Protein AF-A0A6J6G273-F1 (afdb_monomer_lite)

Organism: NCBI:txid449393

Secondary structure (DSSP, 8-state):
--HHHHHHHHHHHHHHHHHHHHHS-HHHHHHHHHHHHHHHHHH--HHHHHHHHHHHHHS-S--HHHHHHHHHHHHHHHHHHHHHHHHGGG--HHHHHT-

InterPro domains:
  IPR004960 Bacterial lipid A biosynthesis acyltransferase [PF03279] (12-95)

Structure (mmCIF, N/CA/C/O backbone):
data_AF-A0A6J6G273-F1
#
_entry.id   AF-A0A6J6G273-F1
#
loop_
_atom_site.group_PDB
_atom_site.id
_atom_site.type_symbol
_atom_site.label_atom_id
_atom_site.label_alt_id
_atom_site.label_comp_id
_atom_site.label_asym_id
_atom_site.label_entity_id
_atom_site.label_seq_id
_atom_site.pdbx_PDB_ins_code
_atom_site.Cartn_x
_atom_site.Cartn_y
_atom_site.Cartn_z
_atom_site.occupancy
_atom_site.B_iso_or_equiv
_atom_site.auth_seq_id
_atom_site.auth_comp_id
_atom_site.auth_asym_id
_atom_site.auth_atom_id
_atom_site.pdbx_PDB_model_num
ATOM 1 N N . MET A 1 1 ? 23.261 21.555 -0.177 1.00 53.25 1 MET A N 1
ATOM 2 C CA . MET A 1 1 ? 23.134 20.519 -1.230 1.00 53.25 1 MET A CA 1
ATOM 3 C C . MET A 1 1 ? 21.855 20.795 -2.006 1.00 53.25 1 MET A C 1
ATOM 5 O O . MET A 1 1 ? 20.826 20.950 -1.364 1.00 53.25 1 MET A O 1
ATOM 9 N N . SER A 1 2 ? 21.921 20.995 -3.327 1.00 70.44 2 SER A N 1
ATOM 10 C CA . SER A 1 2 ? 20.811 21.592 -4.092 1.00 70.44 2 SER A CA 1
ATOM 11 C C . SER A 1 2 ? 19.639 20.628 -4.323 1.00 70.44 2 SER A C 1
ATOM 13 O O . SER A 1 2 ? 19.828 19.413 -4.420 1.00 70.44 2 SER A O 1
ATOM 15 N N . GLY A 1 3 ? 18.427 21.183 -4.452 1.00 69.56 3 GLY A N 1
ATOM 16 C CA . GLY A 1 3 ? 17.200 20.424 -4.734 1.00 69.56 3 GLY A CA 1
ATOM 17 C C . GLY A 1 3 ? 17.281 19.571 -6.006 1.00 69.56 3 GLY A C 1
ATOM 18 O O . GLY A 1 3 ? 16.743 18.470 -6.034 1.00 69.56 3 GLY A O 1
ATOM 19 N N . ALA A 1 4 ? 18.065 19.995 -7.001 1.00 73.94 4 ALA A N 1
ATOM 20 C CA . ALA A 1 4 ? 18.254 19.263 -8.254 1.00 73.94 4 ALA A CA 1
ATOM 21 C C . ALA A 1 4 ? 18.945 17.894 -8.079 1.00 73.94 4 ALA A C 1
ATOM 23 O O . ALA A 1 4 ? 18.718 16.978 -8.870 1.00 73.94 4 ALA A O 1
ATOM 24 N N . VAL A 1 5 ? 19.797 17.722 -7.059 1.00 76.19 5 VAL A N 1
ATOM 25 C CA . VAL A 1 5 ? 20.405 16.411 -6.756 1.00 76.19 5 VAL A CA 1
ATOM 26 C C . VAL A 1 5 ? 19.369 15.480 -6.127 1.00 76.19 5 VAL A C 1
ATOM 28 O O . VAL A 1 5 ? 19.298 14.310 -6.501 1.00 76.19 5 VAL A O 1
ATOM 31 N N . LEU A 1 6 ? 18.533 16.003 -5.223 1.00 77.81 6 LEU A N 1
ATOM 32 C CA . LEU A 1 6 ? 17.471 15.234 -4.575 1.00 77.81 6 LEU A CA 1
ATOM 33 C C . LEU A 1 6 ? 16.437 14.753 -5.601 1.00 77.81 6 LEU A C 1
ATOM 35 O O . LEU A 1 6 ? 16.099 13.574 -5.605 1.00 77.81 6 LEU A O 1
ATOM 39 N N . GLU A 1 7 ? 16.025 15.617 -6.532 1.00 77.31 7 GLU A N 1
ATOM 40 C CA . GLU A 1 7 ? 15.100 15.254 -7.614 1.00 77.31 7 GLU A CA 1
ATOM 41 C C . GLU A 1 7 ? 15.653 14.152 -8.521 1.00 77.31 7 GLU A C 1
ATOM 43 O O . GLU A 1 7 ? 14.959 13.174 -8.803 1.00 77.31 7 GLU A O 1
ATOM 48 N N . LYS A 1 8 ? 16.923 14.254 -8.936 1.00 81.25 8 LYS A N 1
ATOM 49 C CA . LYS A 1 8 ? 17.571 13.222 -9.763 1.00 81.25 8 LYS A CA 1
ATOM 50 C C . LYS A 1 8 ? 17.640 11.873 -9.048 1.00 81.25 8 LYS A C 1
ATOM 52 O O . LYS A 1 8 ? 17.428 10.835 -9.677 1.00 81.25 8 LYS A O 1
ATOM 57 N N . VAL A 1 9 ? 17.931 11.873 -7.746 1.00 86.75 9 VAL A N 1
ATOM 58 C CA . VAL A 1 9 ? 17.952 10.651 -6.928 1.00 86.75 9 VAL A CA 1
ATOM 59 C C . VAL A 1 9 ? 16.545 10.072 -6.789 1.00 86.75 9 VAL A C 1
ATOM 61 O O . VAL A 1 9 ? 16.364 8.874 -7.000 1.00 86.75 9 VAL A O 1
ATOM 64 N N . SER A 1 10 ? 15.541 10.906 -6.512 1.00 86.69 10 SER A N 1
ATOM 65 C CA . SER A 1 10 ? 14.142 10.482 -6.411 1.00 86.69 10 SER A CA 1
ATOM 66 C C . SER A 1 10 ? 13.620 9.893 -7.720 1.00 86.69 10 SER A C 1
ATOM 68 O O . SER A 1 10 ? 13.007 8.828 -7.696 1.00 86.69 10 SER A O 1
ATOM 70 N N . ALA A 1 11 ? 13.916 10.519 -8.860 1.00 89.50 11 ALA A N 1
ATOM 71 C CA . ALA A 1 11 ? 13.532 10.006 -10.171 1.00 89.50 11 ALA A CA 1
ATOM 72 C C . ALA A 1 11 ? 14.178 8.640 -10.449 1.00 89.50 11 ALA A C 1
ATOM 74 O O . ALA A 1 11 ? 13.496 7.692 -10.830 1.00 89.50 11 ALA A O 1
ATOM 75 N N . ARG A 1 12 ? 15.484 8.496 -10.191 1.00 90.56 12 ARG A N 1
ATOM 76 C CA . ARG A 1 12 ? 16.190 7.214 -10.349 1.00 90.56 12 ARG A CA 1
ATOM 77 C C . ARG A 1 12 ? 15.632 6.121 -9.444 1.00 90.56 12 ARG A C 1
ATOM 79 O O . ARG A 1 12 ? 15.428 5.004 -9.909 1.00 90.56 12 ARG A O 1
ATOM 86 N N . ALA A 1 13 ? 15.356 6.442 -8.183 1.00 88.88 13 ALA A N 1
ATOM 87 C CA . ALA A 1 13 ? 14.741 5.508 -7.245 1.00 88.88 13 ALA A CA 1
ATOM 88 C C . ALA A 1 13 ? 13.340 5.087 -7.710 1.00 88.88 13 ALA A C 1
ATOM 90 O O . ALA A 1 13 ? 13.000 3.907 -7.642 1.00 88.88 13 ALA A O 1
ATOM 91 N N . TYR A 1 14 ? 12.557 6.030 -8.237 1.00 87.88 14 TYR A N 1
ATOM 92 C CA . TYR A 1 14 ? 11.244 5.754 -8.807 1.00 87.88 14 TYR A CA 1
ATOM 93 C C . TYR A 1 14 ? 11.331 4.801 -10.006 1.00 87.88 14 TYR A C 1
ATOM 95 O O . TYR A 1 14 ? 10.645 3.780 -10.021 1.00 87.88 14 TYR A O 1
ATOM 103 N N . PHE A 1 15 ? 12.215 5.068 -10.974 1.00 92.00 15 PHE A N 1
ATOM 104 C CA . PHE A 1 15 ? 12.407 4.181 -12.127 1.00 92.00 15 PHE A CA 1
ATOM 105 C C . PHE A 1 15 ? 12.921 2.796 -11.724 1.00 92.00 15 PHE A C 1
ATOM 107 O O . PHE A 1 15 ? 12.456 1.793 -12.263 1.00 92.00 15 PHE A O 1
ATOM 114 N N . ALA A 1 16 ? 13.830 2.718 -10.751 1.00 91.81 16 ALA A N 1
ATOM 115 C CA . ALA A 1 16 ? 14.320 1.445 -10.233 1.00 91.81 16 ALA A CA 1
ATOM 116 C C . ALA A 1 16 ? 13.200 0.633 -9.561 1.00 91.81 16 ALA A C 1
ATOM 118 O O . ALA A 1 16 ? 13.057 -0.559 -9.830 1.00 91.81 16 ALA A O 1
ATOM 119 N N . ALA A 1 17 ? 12.366 1.278 -8.738 1.00 89.06 17 ALA A N 1
ATOM 120 C CA . ALA A 1 17 ? 11.202 0.640 -8.131 1.00 89.06 17 ALA A CA 1
ATOM 121 C C . ALA A 1 17 ? 10.210 0.159 -9.198 1.00 89.06 17 ALA A C 1
ATOM 123 O O . ALA A 1 17 ? 9.706 -0.958 -9.109 1.00 89.06 17 ALA A O 1
ATOM 124 N N . TRP A 1 18 ? 9.975 0.966 -10.233 1.00 92.75 18 TRP A N 1
ATOM 125 C CA . TRP A 1 18 ? 9.098 0.599 -11.339 1.00 92.75 18 TRP A CA 1
ATOM 126 C C . TRP A 1 18 ? 9.608 -0.645 -12.076 1.00 92.75 18 TRP A C 1
ATOM 128 O O . TRP A 1 18 ? 8.867 -1.618 -12.223 1.00 92.75 18 TRP A O 1
ATOM 138 N N . ALA A 1 19 ? 10.883 -0.653 -12.473 1.00 93.12 19 ALA A N 1
ATOM 139 C CA . ALA A 1 19 ? 11.497 -1.792 -13.150 1.00 93.12 19 ALA A CA 1
ATOM 140 C C . ALA A 1 19 ? 11.441 -3.063 -12.286 1.00 93.12 19 ALA A C 1
ATOM 142 O O . ALA A 1 19 ? 11.026 -4.120 -12.761 1.00 93.12 19 ALA A O 1
ATOM 143 N N . LEU A 1 20 ? 11.776 -2.949 -10.998 1.00 93.44 20 LEU A N 1
ATOM 144 C CA . LEU A 1 20 ? 11.736 -4.066 -10.057 1.00 93.44 20 LEU A CA 1
ATOM 145 C C . LEU A 1 20 ? 10.322 -4.645 -9.913 1.00 93.44 20 LEU A C 1
ATOM 147 O O . LEU A 1 20 ? 10.136 -5.858 -9.988 1.00 93.44 20 LEU A O 1
ATOM 151 N N . VAL A 1 21 ? 9.310 -3.794 -9.724 1.00 94.69 21 VAL A N 1
ATOM 152 C CA . VAL A 1 21 ? 7.921 -4.238 -9.531 1.00 94.69 21 VAL A CA 1
ATOM 153 C C . VAL A 1 21 ? 7.365 -4.926 -10.776 1.00 94.69 21 VAL A C 1
ATOM 155 O O . VAL A 1 21 ? 6.572 -5.857 -10.632 1.00 94.69 21 VAL A O 1
ATOM 158 N N . ARG A 1 22 ? 7.781 -4.513 -11.978 1.00 93.94 22 ARG A N 1
ATOM 159 C CA . ARG A 1 22 ? 7.408 -5.175 -13.240 1.00 93.94 22 ARG A CA 1
ATOM 160 C C . ARG A 1 22 ? 8.087 -6.528 -13.411 1.00 93.94 22 ARG A C 1
ATOM 162 O O . ARG A 1 22 ? 7.431 -7.489 -13.799 1.00 93.94 22 ARG A O 1
ATOM 169 N N . TRP A 1 23 ? 9.366 -6.614 -13.053 1.00 94.62 23 TRP A N 1
ATOM 170 C CA . TRP A 1 23 ? 10.151 -7.842 -13.167 1.00 94.62 23 TRP A CA 1
ATOM 171 C C . TRP A 1 23 ? 9.696 -8.953 -12.207 1.00 94.62 23 TRP A C 1
ATOM 173 O O . TRP A 1 23 ? 9.756 -10.133 -12.544 1.00 94.62 23 TRP A O 1
ATOM 183 N N . LEU A 1 24 ? 9.213 -8.599 -11.013 1.00 95.44 24 LEU A N 1
ATOM 184 C CA . LEU A 1 24 ? 8.787 -9.587 -10.020 1.00 95.44 24 LEU A CA 1
ATOM 185 C C . LEU A 1 24 ? 7.570 -10.415 -10.484 1.00 95.44 24 LEU A C 1
ATOM 187 O O . LEU A 1 24 ? 6.652 -9.875 -11.116 1.00 95.44 24 LEU A O 1
ATOM 191 N N . PRO A 1 25 ? 7.475 -11.698 -10.075 1.00 96.12 25 PRO A N 1
ATOM 192 C CA . PRO A 1 25 ? 6.245 -12.467 -10.202 1.00 96.12 25 PRO A CA 1
ATOM 193 C C . PRO A 1 25 ? 5.086 -11.776 -9.483 1.00 96.12 25 PRO A C 1
ATOM 195 O O . PRO A 1 25 ? 5.236 -11.245 -8.380 1.00 96.12 25 PRO A O 1
ATOM 198 N N . GLU A 1 26 ? 3.901 -11.842 -10.080 1.00 94.06 26 GLU A N 1
ATOM 199 C CA . GLU A 1 26 ? 2.721 -11.103 -9.628 1.00 94.06 26 GLU A CA 1
ATOM 200 C C . GLU A 1 26 ? 2.389 -11.320 -8.145 1.00 94.06 26 GLU A C 1
ATOM 202 O O . GLU A 1 26 ? 2.204 -10.366 -7.387 1.00 94.06 26 GLU A O 1
ATOM 207 N N . ARG A 1 27 ? 2.372 -12.584 -7.710 1.00 96.19 27 ARG A N 1
ATOM 208 C CA . ARG A 1 27 ? 2.068 -12.955 -6.321 1.00 96.19 27 ARG A CA 1
ATOM 209 C C . ARG A 1 27 ? 3.039 -12.309 -5.333 1.00 96.19 27 ARG A C 1
ATOM 211 O O . ARG A 1 27 ? 2.622 -11.888 -4.254 1.00 96.19 27 ARG A O 1
ATOM 218 N N . LEU A 1 28 ? 4.317 -12.215 -5.702 1.00 97.56 28 LEU A N 1
ATOM 219 C CA . LEU A 1 28 ? 5.348 -11.622 -4.859 1.00 97.56 28 LEU A CA 1
ATOM 220 C C . LEU A 1 28 ? 5.206 -10.099 -4.813 1.00 97.56 28 LEU A C 1
ATOM 222 O O . LEU A 1 28 ? 5.233 -9.529 -3.724 1.00 97.56 28 LEU A O 1
ATOM 226 N N . ALA A 1 29 ? 4.962 -9.458 -5.961 1.00 96.88 29 ALA A N 1
ATOM 227 C CA . ALA A 1 29 ? 4.714 -8.021 -6.029 1.00 96.88 29 ALA A CA 1
ATOM 228 C C . ALA A 1 29 ? 3.561 -7.612 -5.094 1.00 96.88 29 ALA A C 1
ATOM 230 O O . ALA A 1 29 ? 3.777 -6.836 -4.163 1.00 96.88 29 ALA A O 1
ATOM 231 N N . TYR A 1 30 ? 2.369 -8.202 -5.231 1.00 97.50 30 TYR A N 1
ATOM 232 C CA . TYR A 1 30 ? 1.245 -7.858 -4.348 1.00 97.50 30 TYR A CA 1
ATOM 233 C C . TYR A 1 30 ? 1.516 -8.183 -2.875 1.00 97.50 30 TYR A C 1
ATOM 235 O O . TYR A 1 30 ? 1.145 -7.403 -1.997 1.00 97.50 30 TYR A O 1
ATOM 243 N N . SER A 1 31 ? 2.201 -9.293 -2.586 1.00 97.94 31 SER A N 1
ATOM 244 C CA . SER A 1 31 ? 2.550 -9.666 -1.210 1.00 97.94 31 SER A CA 1
ATOM 245 C C . SER A 1 31 ? 3.444 -8.622 -0.536 1.00 97.94 31 SER A C 1
ATOM 247 O O . SER A 1 31 ? 3.202 -8.274 0.623 1.00 97.94 31 SER A O 1
ATOM 249 N N . LEU A 1 32 ? 4.429 -8.070 -1.256 1.00 97.81 32 LEU A N 1
ATOM 250 C CA . LEU A 1 32 ? 5.292 -6.993 -0.760 1.00 97.81 32 LEU A CA 1
ATOM 251 C C . LEU A 1 32 ? 4.495 -5.712 -0.485 1.00 97.81 32 LEU A C 1
ATOM 253 O O . LEU A 1 32 ? 4.632 -5.111 0.582 1.00 97.81 32 LEU A O 1
ATOM 257 N N . PHE A 1 33 ? 3.600 -5.328 -1.395 1.00 97.88 33 PHE A N 1
ATOM 258 C CA . PHE A 1 33 ? 2.735 -4.158 -1.219 1.00 97.88 33 PHE A CA 1
ATOM 259 C C . PHE A 1 33 ? 1.770 -4.321 -0.029 1.00 97.88 33 PHE A C 1
ATOM 261 O O . PHE A 1 33 ? 1.624 -3.410 0.791 1.00 97.88 33 PHE A O 1
ATOM 268 N N . TYR A 1 34 ? 1.164 -5.498 0.153 1.00 98.44 34 TYR A N 1
ATOM 269 C CA . TYR A 1 34 ? 0.321 -5.792 1.319 1.00 98.44 34 TYR A CA 1
ATOM 270 C C . TYR A 1 34 ? 1.104 -5.891 2.627 1.00 98.44 34 TYR A C 1
ATOM 272 O O . TYR A 1 34 ? 0.581 -5.557 3.694 1.00 98.44 34 TYR A O 1
ATOM 280 N N . PHE A 1 35 ? 2.359 -6.330 2.580 1.00 98.38 35 PHE A N 1
ATOM 281 C CA . PHE A 1 35 ? 3.252 -6.239 3.728 1.00 98.38 35 PHE A CA 1
ATOM 282 C C . PHE A 1 35 ? 3.540 -4.776 4.091 1.00 98.38 35 PHE A C 1
ATOM 284 O O . PHE A 1 35 ? 3.409 -4.409 5.260 1.00 98.38 35 PHE A O 1
ATOM 291 N N . GLY A 1 36 ? 3.789 -3.918 3.097 1.00 97.88 36 GLY A N 1
ATOM 292 C CA . GLY A 1 36 ? 3.885 -2.469 3.275 1.00 97.88 36 GLY A CA 1
ATOM 293 C C . GLY A 1 36 ? 2.638 -1.865 3.928 1.00 97.88 36 GLY A C 1
ATOM 294 O O . GLY A 1 36 ? 2.760 -1.124 4.903 1.00 97.88 36 GLY A O 1
ATOM 295 N N . ALA A 1 37 ? 1.438 -2.252 3.479 1.00 98.19 37 ALA A N 1
ATOM 296 C CA . ALA A 1 37 ? 0.175 -1.833 4.099 1.00 98.19 37 ALA A CA 1
ATOM 297 C C . ALA A 1 37 ? 0.109 -2.195 5.594 1.00 98.19 37 ALA A C 1
ATOM 299 O O . ALA A 1 37 ? -0.270 -1.361 6.414 1.00 98.19 37 ALA A O 1
ATOM 300 N N . ARG A 1 38 ? 0.520 -3.417 5.966 1.00 98.31 38 ARG A N 1
ATOM 301 C CA . ARG A 1 38 ? 0.563 -3.860 7.372 1.00 98.31 38 ARG A CA 1
ATOM 302 C C . ARG A 1 38 ? 1.569 -3.060 8.198 1.00 98.31 38 ARG A C 1
ATOM 304 O O . ARG A 1 38 ? 1.253 -2.675 9.321 1.00 98.31 38 ARG A O 1
ATOM 311 N N . ILE A 1 39 ? 2.757 -2.786 7.656 1.00 98.31 39 ILE A N 1
ATOM 312 C CA . ILE A 1 39 ? 3.760 -1.951 8.334 1.00 98.31 39 ILE A CA 1
ATOM 313 C C . ILE A 1 39 ? 3.217 -0.539 8.551 1.00 98.31 39 ILE A C 1
ATOM 315 O O . ILE A 1 39 ? 3.325 -0.014 9.655 1.00 98.31 39 ILE A O 1
ATOM 319 N N . LEU A 1 40 ? 2.624 0.072 7.524 1.00 97.94 40 LEU A N 1
ATOM 320 C CA . LEU A 1 40 ? 2.054 1.416 7.608 1.00 97.94 40 LEU A CA 1
ATOM 321 C C . LEU A 1 40 ? 0.897 1.485 8.606 1.00 97.94 40 LEU A C 1
ATOM 323 O O . LEU A 1 40 ? 0.848 2.423 9.399 1.00 97.94 40 LEU A O 1
ATOM 327 N N . GLY A 1 41 ? 0.026 0.472 8.613 1.00 97.50 41 GLY A N 1
ATOM 328 C CA . GLY A 1 41 ? -1.063 0.351 9.580 1.00 97.50 41 GLY A CA 1
ATOM 329 C C . GLY A 1 41 ? -0.561 0.281 11.023 1.00 97.50 41 GLY A C 1
ATOM 330 O O . GLY A 1 41 ? -1.138 0.922 11.889 1.00 97.50 41 GLY A O 1
ATOM 331 N N . ARG A 1 42 ? 0.558 -0.413 11.274 1.00 96.81 42 ARG A N 1
ATOM 332 C CA . ARG A 1 42 ? 1.190 -0.482 12.606 1.00 96.81 42 ARG A CA 1
ATOM 333 C C . ARG A 1 42 ? 1.950 0.789 12.984 1.00 96.81 42 ARG A C 1
ATOM 335 O O . ARG A 1 42 ? 1.854 1.248 14.112 1.00 96.81 42 ARG A O 1
ATOM 342 N N . LYS A 1 43 ? 2.728 1.354 12.055 1.00 97.38 43 LYS A N 1
ATOM 343 C CA . LYS A 1 43 ? 3.562 2.542 12.310 1.00 97.38 43 LYS A CA 1
ATOM 344 C C . LYS A 1 43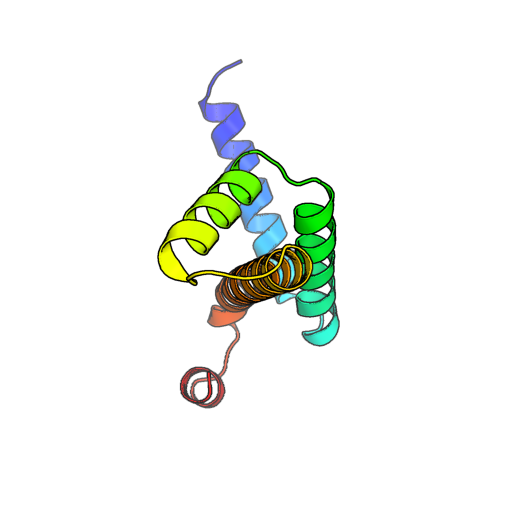 ? 2.751 3.830 12.421 1.00 97.38 43 LYS A C 1
ATOM 346 O O . LYS A 1 43 ? 3.272 4.808 12.950 1.00 97.38 43 LYS A O 1
ATOM 351 N N . GLN A 1 44 ? 1.531 3.855 11.877 1.00 95.62 44 GLN A N 1
ATOM 352 C CA . GLN A 1 44 ? 0.621 5.001 11.919 1.00 95.62 44 GLN A CA 1
ATOM 353 C C . GLN A 1 44 ? 1.326 6.341 11.608 1.00 95.62 44 GLN A C 1
ATOM 355 O O . GLN A 1 44 ? 1.232 7.275 12.408 1.00 95.62 44 GLN A O 1
ATOM 360 N N . PRO A 1 45 ? 2.078 6.493 10.496 1.00 97.88 45 PRO A N 1
ATOM 361 C CA . PRO A 1 45 ? 2.704 7.774 10.169 1.00 97.88 45 PRO A CA 1
ATOM 362 C C . PRO A 1 45 ? 1.646 8.863 9.934 1.00 97.88 45 PRO A C 1
ATOM 364 O O . PRO A 1 45 ? 0.461 8.579 9.756 1.00 97.88 45 PRO A O 1
ATOM 367 N N . LYS A 1 46 ? 2.068 10.134 9.890 1.00 98.31 46 LYS A N 1
ATOM 368 C CA . LYS A 1 46 ? 1.162 11.297 9.771 1.00 98.31 46 LYS A CA 1
ATOM 369 C C . LYS A 1 46 ? 0.129 11.156 8.641 1.00 98.31 46 LYS A C 1
ATOM 371 O O . LYS A 1 46 ? -1.024 11.530 8.827 1.00 98.31 46 LYS A O 1
ATOM 376 N N . SER A 1 47 ? 0.524 10.602 7.493 1.00 97.12 47 SER A N 1
ATOM 377 C CA . SER A 1 47 ? -0.375 10.344 6.360 1.00 97.12 47 SER A CA 1
ATOM 378 C C . SER A 1 47 ? -1.451 9.299 6.669 1.00 97.12 47 SER A C 1
ATOM 380 O O . SER A 1 47 ? -2.608 9.502 6.316 1.00 97.12 47 SER A O 1
ATOM 382 N N . VAL A 1 48 ? -1.101 8.218 7.369 1.00 98.19 48 VAL A N 1
ATOM 383 C CA . VAL A 1 48 ? -2.036 7.149 7.754 1.00 98.19 48 VAL A CA 1
ATOM 384 C C . VAL A 1 48 ? -2.997 7.629 8.839 1.00 98.19 48 VAL A C 1
ATOM 386 O O . VAL A 1 48 ? -4.192 7.379 8.732 1.00 98.19 48 VAL A O 1
ATOM 389 N N . ARG A 1 49 ? -2.526 8.412 9.818 1.00 98.06 49 ARG A N 1
ATOM 390 C CA . ARG A 1 49 ? -3.419 9.039 10.812 1.00 98.06 49 ARG A CA 1
ATOM 391 C C . ARG A 1 49 ? -4.418 9.995 10.165 1.00 98.06 49 ARG A C 1
ATOM 393 O O . ARG A 1 49 ? -5.576 10.041 10.561 1.00 98.06 49 ARG A O 1
ATOM 400 N N . ARG A 1 50 ? -3.989 10.729 9.133 1.00 98.12 50 ARG A N 1
ATOM 401 C CA . ARG A 1 50 ? -4.892 11.569 8.336 1.00 98.12 50 ARG A CA 1
ATOM 402 C C . ARG A 1 50 ? -5.917 10.726 7.579 1.00 98.12 50 ARG A C 1
ATOM 404 O O . ARG A 1 50 ? -7.092 11.064 7.610 1.00 98.12 50 ARG A O 1
ATOM 411 N N . LEU A 1 51 ? -5.491 9.632 6.940 1.00 97.75 51 LEU A N 1
ATOM 412 C CA . LEU A 1 51 ? -6.412 8.690 6.297 1.00 97.75 51 LEU A CA 1
ATOM 413 C C . LEU A 1 51 ? -7.443 8.161 7.300 1.00 97.75 51 LEU A C 1
ATOM 415 O O . LEU A 1 51 ? -8.629 8.189 7.004 1.00 97.75 51 LEU A O 1
ATOM 419 N N . ARG A 1 52 ? -7.007 7.749 8.492 1.00 97.62 52 ARG A N 1
ATOM 420 C CA . ARG A 1 52 ? -7.897 7.299 9.564 1.00 97.62 52 ARG A CA 1
ATOM 421 C C . ARG A 1 52 ? -8.923 8.370 9.941 1.00 97.62 52 ARG A C 1
ATOM 423 O O . ARG A 1 52 ? -10.112 8.098 9.883 1.00 97.62 52 ARG A O 1
ATOM 430 N N . SER A 1 53 ? -8.474 9.596 10.205 1.00 97.00 53 SER A N 1
ATOM 431 C CA . SER A 1 53 ? -9.367 10.721 10.513 1.00 97.00 53 SER A CA 1
ATOM 432 C C . SER A 1 53 ? -10.359 11.019 9.382 1.00 97.00 53 SER A C 1
ATOM 434 O O . SER A 1 53 ? -11.488 11.431 9.630 1.00 97.00 53 SER A O 1
ATOM 436 N N . ASN A 1 54 ? -9.965 10.821 8.124 1.00 97.25 54 ASN A N 1
ATOM 437 C CA . ASN A 1 54 ? -10.884 10.951 6.996 1.00 97.25 54 ASN A CA 1
ATOM 438 C C . ASN A 1 54 ? -11.907 9.810 6.969 1.00 97.25 54 ASN A C 1
ATOM 440 O O . ASN A 1 54 ? -13.085 10.075 6.758 1.00 97.25 54 ASN A O 1
ATOM 444 N N . LEU A 1 55 ? -11.472 8.570 7.210 1.00 97.31 55 LEU A N 1
ATOM 445 C CA . LEU A 1 55 ? -12.354 7.404 7.291 1.00 97.31 55 LEU A CA 1
ATOM 446 C C . LEU A 1 55 ? -13.379 7.557 8.417 1.00 97.31 55 LEU A C 1
ATOM 448 O O . LEU A 1 55 ? -14.552 7.311 8.181 1.00 97.31 55 LEU A O 1
ATOM 452 N N . GLU A 1 56 ? -12.975 8.035 9.592 1.00 96.06 56 GLU A N 1
ATOM 453 C CA . GLU A 1 56 ? -13.875 8.288 10.730 1.00 96.06 56 GLU A CA 1
ATOM 454 C C . GLU A 1 56 ? -14.987 9.287 10.381 1.00 96.06 56 GLU A C 1
ATOM 456 O O . GLU A 1 56 ? -16.120 9.132 10.823 1.00 96.06 56 GLU A O 1
ATOM 461 N N . ARG A 1 57 ? -14.701 10.281 9.528 1.00 96.00 57 ARG A N 1
ATOM 462 C CA . ARG A 1 57 ? -15.714 11.246 9.072 1.00 96.00 57 ARG A CA 1
ATOM 463 C C . ARG A 1 57 ? -16.740 10.647 8.111 1.00 96.00 57 ARG A C 1
ATOM 465 O O . ARG A 1 57 ? -17.869 11.120 8.084 1.00 96.00 57 ARG A O 1
ATOM 472 N N . VAL A 1 58 ? -16.356 9.661 7.296 1.00 96.44 58 VAL A N 1
ATOM 473 C CA . VAL A 1 58 ? -17.216 9.128 6.217 1.00 96.44 58 VAL A CA 1
ATOM 474 C C . VAL A 1 58 ? -17.843 7.777 6.541 1.00 96.44 58 VAL A C 1
ATOM 476 O O . VAL A 1 58 ? -18.876 7.432 5.980 1.00 96.44 58 VAL A O 1
ATOM 479 N N . ALA A 1 59 ? -17.226 6.990 7.421 1.00 92.56 59 ALA A N 1
ATOM 480 C CA . ALA A 1 59 ? -17.592 5.597 7.653 1.00 92.56 59 ALA A CA 1
ATOM 481 C C . ALA A 1 59 ? -18.652 5.403 8.750 1.00 92.56 59 ALA A C 1
ATOM 483 O O . ALA A 1 59 ? -18.997 4.252 9.039 1.00 92.56 59 ALA A O 1
ATOM 484 N N . GLY A 1 60 ? -19.162 6.501 9.324 1.00 87.69 60 GLY A N 1
ATOM 485 C CA . GLY A 1 60 ? -20.143 6.506 10.409 1.00 87.69 60 GLY A CA 1
ATOM 486 C C . GLY A 1 60 ? -19.568 6.038 11.749 1.00 87.69 60 GLY A C 1
ATOM 487 O O . GLY A 1 60 ? -18.355 5.910 11.914 1.00 87.69 60 GLY A O 1
ATOM 488 N N . ASN A 1 61 ? -20.453 5.766 12.711 1.00 91.00 61 ASN A N 1
ATOM 489 C CA . ASN A 1 61 ? -20.059 5.239 14.017 1.00 91.00 61 ASN A CA 1
ATOM 490 C C . ASN A 1 61 ? -19.612 3.782 13.885 1.00 91.00 61 ASN A C 1
ATOM 492 O O . ASN A 1 61 ? -20.393 2.915 13.496 1.00 91.00 61 ASN A O 1
ATOM 496 N N . ARG A 1 62 ? -18.355 3.523 14.233 1.00 94.69 62 ARG A N 1
ATOM 497 C CA . ARG A 1 62 ? -17.727 2.200 14.235 1.00 94.69 62 ARG A CA 1
ATOM 498 C C . ARG A 1 62 ? -16.970 2.009 15.535 1.00 94.69 62 ARG A C 1
ATOM 500 O O . ARG A 1 62 ? -16.476 2.973 16.118 1.00 94.69 62 ARG A O 1
ATOM 507 N N . THR A 1 63 ? -16.858 0.765 15.974 1.00 97.12 63 THR A N 1
ATOM 508 C CA . THR A 1 63 ? -15.967 0.404 17.078 1.00 97.12 63 THR A CA 1
ATOM 509 C C . THR A 1 63 ? -14.503 0.614 16.681 1.00 97.12 63 THR A C 1
ATOM 511 O O . THR A 1 63 ? -14.160 0.662 15.496 1.00 97.12 63 THR A O 1
ATOM 514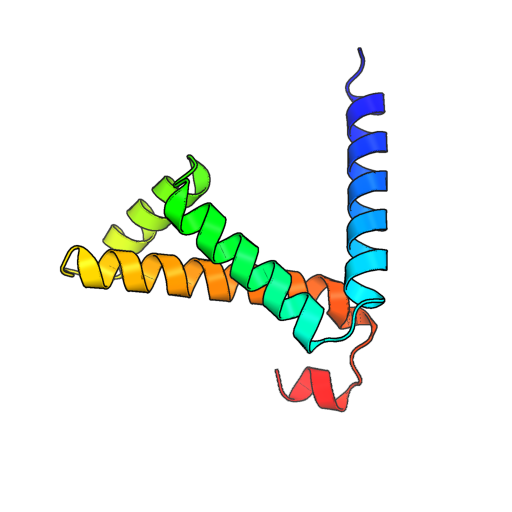 N N . GLU A 1 64 ? -13.611 0.696 17.669 1.00 96.06 64 GLU A N 1
ATOM 515 C CA . GLU A 1 64 ? -12.171 0.836 17.419 1.00 96.06 64 GLU A CA 1
ATOM 516 C C . GLU A 1 64 ? -11.631 -0.302 16.533 1.00 96.06 64 GLU A C 1
ATOM 518 O O . GLU A 1 64 ? -10.934 -0.051 15.552 1.00 96.06 64 GLU A O 1
ATOM 523 N N . ALA A 1 65 ? -12.031 -1.548 16.807 1.00 97.19 65 ALA A N 1
ATOM 524 C CA . ALA A 1 65 ? -11.605 -2.716 16.035 1.00 97.19 65 ALA A CA 1
ATOM 525 C C . ALA A 1 65 ? -12.084 -2.668 14.572 1.00 97.19 65 ALA A C 1
ATOM 527 O O . ALA A 1 65 ? -11.334 -2.993 13.647 1.00 97.19 65 ALA A O 1
ATOM 528 N N . GLU A 1 66 ? -13.322 -2.226 14.336 1.00 97.81 66 GLU A N 1
ATOM 529 C CA . GLU A 1 66 ? -13.849 -2.039 12.982 1.00 97.81 66 GLU A CA 1
ATOM 530 C C . GLU A 1 66 ? -13.125 -0.912 12.242 1.00 97.81 66 GLU A C 1
ATOM 532 O O . GLU A 1 66 ? -12.872 -1.029 11.040 1.00 97.81 66 GLU A O 1
ATOM 537 N N . MET A 1 67 ? -12.760 0.163 12.946 1.00 97.50 67 MET A N 1
ATOM 538 C CA . MET A 1 67 ? -11.977 1.256 12.373 1.00 97.50 67 MET A CA 1
ATOM 539 C C . MET A 1 67 ? -10.556 0.828 12.012 1.00 97.50 67 MET A C 1
ATOM 541 O O . MET A 1 67 ? -10.069 1.187 10.936 1.00 97.50 67 MET A O 1
ATOM 545 N N . GLU A 1 68 ? -9.899 0.019 12.842 1.00 97.19 68 GLU A N 1
ATOM 546 C CA . GLU A 1 68 ? -8.590 -0.554 12.520 1.00 97.19 68 GLU A CA 1
ATO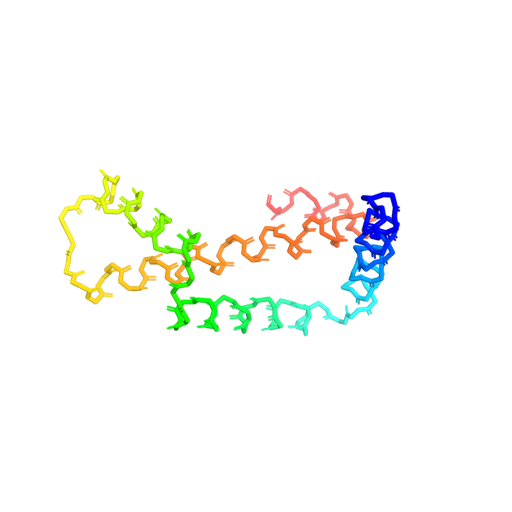M 547 C C . GLU A 1 68 ? -8.654 -1.487 11.304 1.00 97.19 68 GLU A C 1
ATOM 549 O O . GLU A 1 68 ? -7.811 -1.402 10.400 1.00 97.19 68 GLU A O 1
ATOM 554 N N . ALA A 1 69 ? -9.681 -2.339 11.237 1.00 97.88 69 ALA A N 1
ATOM 555 C CA . ALA A 1 69 ? -9.907 -3.223 10.099 1.00 97.88 69 ALA A CA 1
ATOM 556 C C . ALA A 1 69 ? -10.153 -2.427 8.807 1.00 97.88 69 ALA A C 1
ATOM 558 O O . ALA A 1 69 ? -9.549 -2.726 7.771 1.00 97.88 69 ALA A O 1
ATOM 559 N N . LEU A 1 70 ? -10.978 -1.376 8.873 1.00 98.25 70 LEU A N 1
ATOM 560 C CA . LEU A 1 70 ? -11.262 -0.491 7.744 1.00 98.25 70 LEU A CA 1
ATOM 561 C C . LEU A 1 70 ? -10.012 0.266 7.283 1.00 98.25 70 LEU A C 1
ATOM 563 O O . LEU A 1 70 ? -9.755 0.366 6.080 1.00 98.25 70 LEU A O 1
ATOM 567 N N . LEU A 1 71 ? -9.207 0.769 8.219 1.00 98.19 71 LEU A N 1
ATOM 568 C CA . LEU A 1 71 ? -7.948 1.436 7.907 1.00 98.19 71 LEU A CA 1
ATOM 569 C C . LEU A 1 71 ? -6.990 0.484 7.185 1.00 98.19 71 LEU A C 1
ATOM 571 O O . LEU A 1 71 ? -6.435 0.837 6.142 1.00 98.19 71 LEU A O 1
ATOM 575 N N . LEU A 1 72 ? -6.819 -0.739 7.693 1.00 98.44 72 LEU A N 1
ATOM 576 C CA . LEU A 1 72 ? -5.954 -1.731 7.061 1.00 98.44 72 LEU A CA 1
ATOM 577 C C . LEU A 1 72 ? -6.474 -2.145 5.677 1.00 98.44 72 LEU A C 1
ATOM 579 O O . LEU A 1 72 ? -5.676 -2.279 4.746 1.00 98.44 72 LEU A O 1
ATOM 583 N N . ALA A 1 73 ? -7.786 -2.328 5.518 1.00 98.44 73 ALA A N 1
ATOM 584 C CA . ALA A 1 73 ? -8.406 -2.616 4.225 1.00 98.44 73 ALA A CA 1
ATOM 585 C C . ALA A 1 73 ? -8.172 -1.475 3.222 1.00 98.44 73 ALA A C 1
ATOM 587 O O . ALA A 1 73 ? -7.769 -1.720 2.084 1.00 98.44 73 ALA A O 1
ATOM 588 N N . SER A 1 74 ? -8.318 -0.227 3.670 1.00 98.12 74 SER A N 1
ATOM 589 C CA . SER A 1 74 ? -8.069 0.971 2.862 1.00 98.12 74 SER A CA 1
ATOM 590 C C . SER A 1 74 ? -6.607 1.062 2.421 1.00 98.12 74 SER A C 1
ATOM 592 O O . SER A 1 74 ? -6.325 1.284 1.244 1.00 98.12 74 SER A O 1
ATOM 594 N N . LEU A 1 75 ? -5.657 0.804 3.327 1.00 98.62 75 LEU A N 1
ATOM 595 C CA . LEU A 1 75 ? -4.229 0.766 2.999 1.00 98.62 75 LEU A CA 1
ATOM 596 C C . LEU A 1 75 ? -3.891 -0.354 2.015 1.00 98.62 75 LEU A C 1
ATOM 598 O O . LEU A 1 75 ? -3.123 -0.130 1.083 1.00 98.62 75 LEU A O 1
ATOM 602 N N . LYS A 1 76 ? -4.462 -1.551 2.188 1.00 98.44 76 LYS A N 1
ATOM 603 C CA . LYS A 1 76 ? -4.277 -2.660 1.240 1.00 98.44 76 LYS A CA 1
ATOM 604 C C . LYS A 1 76 ? -4.825 -2.308 -0.141 1.00 98.44 76 LYS A C 1
ATOM 606 O O . LYS A 1 76 ? -4.153 -2.583 -1.130 1.00 98.44 76 LYS A O 1
ATOM 611 N N . SER A 1 77 ? -5.996 -1.675 -0.211 1.00 98.00 77 SER A N 1
ATOM 612 C CA . SER A 1 77 ? -6.583 -1.213 -1.475 1.00 98.00 77 SER A CA 1
ATOM 613 C C . SER A 1 77 ? -5.689 -0.178 -2.162 1.00 98.00 77 SER A C 1
ATOM 615 O O . SER A 1 77 ? -5.348 -0.332 -3.332 1.00 98.00 77 SER A O 1
ATOM 617 N N . TYR A 1 78 ? -5.207 0.812 -1.409 1.00 97.12 78 TYR A N 1
ATOM 618 C CA . TYR A 1 78 ? -4.289 1.832 -1.913 1.00 97.12 78 TYR A CA 1
ATOM 619 C C . TYR A 1 78 ? -2.959 1.238 -2.406 1.00 97.12 78 TYR A C 1
ATOM 621 O O . TYR A 1 78 ? -2.467 1.589 -3.475 1.00 97.12 78 TYR A O 1
ATOM 629 N N . MET A 1 79 ? -2.387 0.289 -1.663 1.00 97.69 79 MET A N 1
ATOM 630 C CA . MET A 1 79 ? -1.158 -0.402 -2.063 1.00 97.69 79 MET A CA 1
ATOM 631 C C . MET A 1 79 ? -1.372 -1.288 -3.296 1.00 97.69 79 MET A C 1
ATOM 633 O O . MET A 1 79 ? -0.501 -1.337 -4.163 1.00 97.69 79 MET A O 1
ATOM 637 N N . ARG A 1 80 ? -2.537 -1.939 -3.424 1.00 97.31 80 ARG A N 1
ATOM 638 C CA . ARG A 1 80 ? -2.920 -2.661 -4.646 1.00 97.31 80 ARG A CA 1
ATOM 639 C C . ARG A 1 80 ? -2.979 -1.714 -5.840 1.00 97.31 80 ARG A C 1
ATOM 641 O O . ARG A 1 80 ? -2.366 -2.029 -6.847 1.00 97.31 80 ARG A 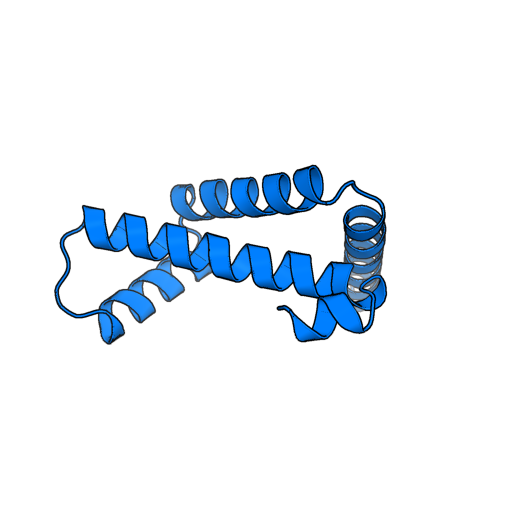O 1
ATOM 648 N N . TYR A 1 81 ? -3.645 -0.566 -5.709 1.00 96.19 81 TYR A N 1
ATOM 649 C CA . TYR A 1 81 ? -3.734 0.437 -6.777 1.00 96.19 81 TYR A CA 1
ATOM 650 C C . TYR A 1 81 ? -2.352 0.875 -7.282 1.00 96.19 81 TYR A C 1
ATOM 652 O O . TYR A 1 81 ? -2.126 0.960 -8.489 1.00 96.19 81 TYR A O 1
ATOM 660 N N . TRP A 1 82 ? -1.396 1.101 -6.378 1.00 95.44 82 TRP A N 1
ATOM 661 C CA . TRP A 1 82 ? -0.034 1.440 -6.790 1.00 95.44 82 TRP A CA 1
ATOM 662 C C . TRP A 1 82 ? 0.686 0.280 -7.468 1.00 95.44 82 TRP A C 1
ATOM 664 O O . TRP A 1 82 ? 1.338 0.487 -8.488 1.00 95.44 82 TRP A O 1
ATOM 674 N N . CYS A 1 83 ? 0.550 -0.939 -6.943 1.00 96.25 83 CYS A N 1
ATOM 675 C CA . CYS A 1 83 ? 1.112 -2.127 -7.583 1.00 96.25 83 CYS A CA 1
ATOM 676 C C . CYS A 1 83 ? 0.542 -2.323 -8.998 1.00 96.25 83 CYS A C 1
ATOM 678 O O . CYS A 1 83 ? 1.302 -2.543 -9.940 1.00 96.25 83 CYS A O 1
ATOM 680 N N . ASP A 1 84 ? -0.776 -2.161 -9.147 1.00 95.31 84 ASP A N 1
ATOM 681 C CA . ASP A 1 84 ? -1.479 -2.193 -10.427 1.00 95.31 84 ASP A CA 1
ATOM 682 C C . ASP A 1 84 ? -0.920 -1.119 -11.362 1.00 95.31 84 ASP A C 1
ATOM 684 O O . ASP A 1 84 ? -0.481 -1.453 -12.452 1.00 95.31 84 ASP A O 1
ATOM 688 N N . THR A 1 85 ? -0.813 0.135 -10.916 1.00 93.81 85 THR A N 1
ATOM 689 C CA . THR A 1 85 ? -0.251 1.244 -11.710 1.00 93.81 85 THR A CA 1
ATOM 690 C C . THR A 1 85 ? 1.158 0.941 -12.235 1.00 93.81 85 THR A C 1
ATOM 692 O O . THR A 1 85 ? 1.440 1.169 -13.410 1.00 93.81 85 THR A O 1
ATOM 695 N N . PHE A 1 86 ? 2.050 0.388 -11.405 1.00 93.94 86 PHE A N 1
ATOM 696 C CA . PHE A 1 86 ? 3.403 0.035 -11.852 1.00 93.94 86 PHE A CA 1
ATOM 697 C C . PHE A 1 86 ? 3.414 -1.091 -12.894 1.00 93.94 86 PHE A C 1
ATOM 699 O O . PHE A 1 86 ? 4.262 -1.090 -13.788 1.00 93.94 86 PHE A O 1
ATOM 706 N N . ARG A 1 87 ? 2.490 -2.051 -12.785 1.00 93.69 87 ARG A N 1
ATOM 707 C CA . ARG A 1 87 ? 2.409 -3.237 -13.656 1.00 93.69 87 ARG A CA 1
ATOM 708 C C . ARG A 1 87 ? 1.476 -3.059 -14.851 1.00 93.69 87 ARG A C 1
ATOM 710 O O . ARG A 1 87 ? 1.540 -3.857 -15.778 1.00 93.69 87 ARG A O 1
ATOM 717 N N . PHE A 1 88 ? 0.648 -2.021 -14.840 1.00 93.38 88 PHE A N 1
ATOM 718 C CA . PHE A 1 88 ? -0.331 -1.704 -15.872 1.00 93.38 88 PHE A CA 1
ATOM 719 C C . PHE A 1 88 ? 0.250 -1.730 -17.292 1.00 93.38 88 PHE A C 1
ATOM 721 O O . PHE A 1 88 ? -0.400 -2.301 -18.165 1.00 93.38 88 PHE A O 1
ATOM 728 N N . PRO A 1 89 ? 1.472 -1.222 -17.563 1.00 91.38 89 PRO A N 1
ATOM 729 C CA . PRO A 1 89 ? 1.993 -1.247 -18.925 1.00 91.38 89 PRO A CA 1
ATOM 730 C C . PRO A 1 89 ? 2.353 -2.652 -19.447 1.00 91.38 89 PRO A C 1
ATOM 732 O O . PRO A 1 89 ? 2.622 -2.779 -20.635 1.00 91.38 89 PRO A O 1
ATOM 735 N N . ASP A 1 90 ? 2.390 -3.681 -18.589 1.00 88.94 90 ASP A N 1
ATOM 736 C CA . ASP A 1 90 ? 2.580 -5.091 -18.981 1.00 88.94 90 ASP A CA 1
ATOM 737 C C . ASP A 1 90 ? 1.254 -5.859 -19.126 1.00 88.94 90 ASP A C 1
ATOM 739 O O . ASP A 1 90 ? 1.255 -7.048 -19.450 1.00 88.94 90 ASP A O 1
ATOM 743 N N . TRP A 1 91 ? 0.107 -5.243 -18.825 1.00 91.81 91 TRP A N 1
ATOM 744 C CA . TRP A 1 91 ? -1.176 -5.939 -18.885 1.00 91.81 91 TRP A CA 1
ATOM 745 C C . TRP A 1 91 ? -1.651 -6.119 -20.329 1.00 91.81 91 TRP A C 1
ATOM 747 O O . TRP A 1 91 ? -1.566 -5.212 -21.1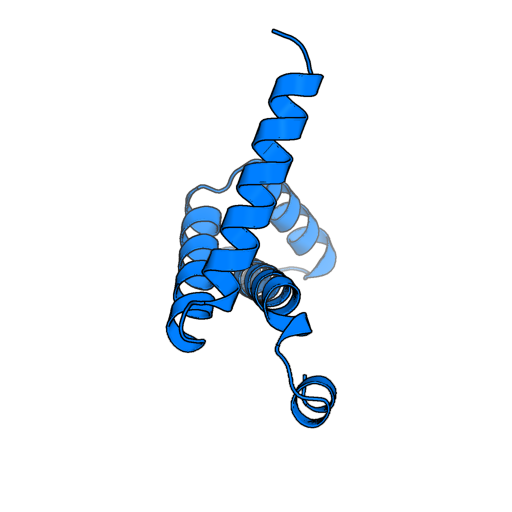57 1.00 91.81 91 TRP A O 1
ATOM 757 N N . SER A 1 92 ? -2.203 -7.299 -20.629 1.00 89.69 92 SER A N 1
ATOM 758 C CA . SER A 1 92 ? -2.921 -7.523 -21.884 1.00 89.69 92 SER A CA 1
ATOM 759 C C . SER A 1 92 ? -4.205 -6.689 -21.920 1.00 89.69 92 SER A C 1
ATOM 761 O O . SER A 1 92 ? -4.773 -6.351 -20.880 1.00 89.69 92 SER A O 1
ATOM 763 N N . LYS A 1 93 ? -4.715 -6.398 -23.123 1.00 86.88 93 LYS 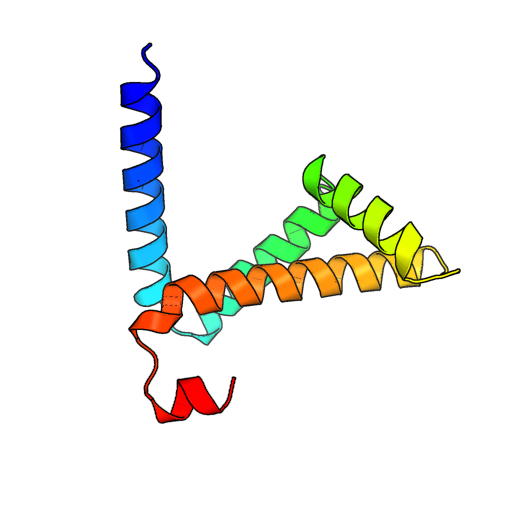A N 1
ATOM 764 C CA . LYS A 1 93 ? -5.991 -5.676 -23.291 1.00 86.88 93 LYS A CA 1
ATOM 765 C C . LYS A 1 93 ? -7.153 -6.364 -22.569 1.00 86.88 93 LYS A C 1
ATOM 767 O O . LYS A 1 93 ? -7.969 -5.690 -21.954 1.00 86.88 93 LYS A O 1
ATOM 772 N N . GLU A 1 94 ? -7.192 -7.695 -22.620 1.00 87.06 94 GLU A N 1
ATOM 773 C CA . GLU A 1 94 ? -8.188 -8.507 -21.919 1.00 87.06 94 GLU A CA 1
ATOM 774 C C . GLU A 1 94 ? -8.110 -8.305 -20.402 1.00 87.06 94 GLU A C 1
ATOM 776 O O . GLU A 1 94 ? -9.117 -8.020 -19.759 1.00 87.06 94 GLU A O 1
ATOM 781 N N . ARG A 1 95 ? -6.901 -8.352 -19.834 1.00 86.12 95 ARG A N 1
ATOM 782 C CA . ARG A 1 95 ? -6.687 -8.133 -18.403 1.00 86.12 95 ARG A CA 1
ATOM 783 C C . ARG A 1 95 ? -7.081 -6.724 -17.965 1.00 86.12 95 ARG A C 1
ATOM 785 O O . ARG A 1 95 ? -7.654 -6.569 -16.891 1.00 86.12 95 ARG A O 1
ATOM 792 N N . SER A 1 96 ? -6.789 -5.711 -18.777 1.00 80.25 96 SER A N 1
ATOM 793 C CA . SER A 1 96 ? -7.180 -4.329 -18.484 1.00 80.25 96 SER A CA 1
ATOM 794 C C . SER A 1 96 ? -8.701 -4.137 -18.450 1.00 80.25 96 SER A C 1
ATOM 796 O O . SER A 1 96 ? -9.165 -3.257 -17.737 1.00 80.25 96 SER A O 1
ATOM 798 N N . GLY A 1 97 ? -9.475 -4.960 -19.170 1.00 79.56 97 GLY A N 1
ATOM 799 C CA . GLY A 1 97 ? -10.944 -4.940 -19.133 1.00 79.56 97 GLY A CA 1
ATOM 800 C C . GLY A 1 97 ? -11.575 -5.711 -17.965 1.00 79.56 97 GLY A C 1
ATOM 801 O O . GLY A 1 97 ? -12.765 -5.554 -17.715 1.00 79.56 97 GLY A O 1
ATOM 802 N N . GLN A 1 98 ? -10.804 -6.537 -17.251 1.00 75.88 98 GLN A N 1
ATOM 803 C CA . GLN A 1 98 ? -11.272 -7.372 -16.132 1.00 75.88 98 GLN A CA 1
ATOM 804 C C . GLN A 1 98 ? -10.978 -6.762 -14.748 1.00 75.88 98 GLN A C 1
ATOM 806 O O . GLN A 1 98 ? -11.184 -7.426 -13.728 1.00 75.88 98 GLN A O 1
ATOM 811 N N . ARG A 1 99 ? -10.423 -5.547 -14.699 1.00 72.31 99 ARG A N 1
ATOM 812 C CA . ARG A 1 99 ? -9.894 -4.922 -13.482 1.00 72.31 99 ARG A CA 1
ATOM 813 C C . ARG A 1 99 ? -10.728 -3.767 -12.965 1.00 72.31 99 ARG A C 1
ATOM 815 O O . ARG A 1 99 ? -11.283 -3.018 -13.792 1.00 72.31 99 ARG A O 1
#

Foldseek 3Di:
DDPVVVVVVVVVVVVVVLVVLQPDDPVVSLVVLLVVLVVCLVVVPPVLVVVLVVCPVPVDDDDPVVSSVVSSVVSSVVSVVVSCVSNVVVDDPVRVVVD

Radius of gyration: 16.63 Å; chains: 1; bounding box: 43×34×41 Å

Sequence (99 aa):
MSGAVLEKVSARAYFAAWALVRWLPERLAYSLFYFGARILGRKQPKSVRRLRSNLERVAGNRTEAEMEALLLASLKSYMRYWCDTFRFPDWSKERSGQR

pLDDT: mean 92.56, std 8.05, range [53.25, 98.62]